Protein AF-A0ABD0QXB1-F1 (afdb_monomer_lite)

pLDDT: mean 92.89, std 7.18, range [67.5, 98.31]

Structure (mmCIF, N/CA/C/O backbone):
data_AF-A0ABD0QXB1-F1
#
_entry.id   AF-A0ABD0QXB1-F1
#
loop_
_atom_site.group_PDB
_atom_site.id
_atom_site.type_symbol
_atom_site.label_atom_id
_atom_site.label_alt_id
_atom_site.label_comp_id
_atom_site.label_asym_id
_atom_site.label_entity_id
_atom_site.label_seq_id
_atom_site.pdbx_PDB_ins_code
_atom_site.Cartn_x
_atom_site.Cartn_y
_atom_site.Cartn_z
_atom_site.occupancy
_atom_site.B_iso_or_equiv
_atom_site.auth_seq_id
_atom_site.auth_comp_id
_atom_site.auth_asym_id
_atom_site.auth_atom_id
_atom_site.pdbx_PDB_model_num
ATOM 1 N N . ALA A 1 1 ? 18.608 6.965 -5.464 1.00 67.50 1 ALA A N 1
ATOM 2 C CA . ALA A 1 1 ? 18.105 5.791 -4.726 1.00 67.50 1 ALA A CA 1
ATOM 3 C C . ALA A 1 1 ? 16.848 5.303 -5.430 1.00 67.50 1 ALA A C 1
ATOM 5 O O . ALA A 1 1 ? 16.125 6.142 -5.955 1.00 67.50 1 ALA A O 1
ATOM 6 N N . ASN A 1 2 ? 16.620 3.991 -5.507 1.00 79.81 2 ASN A N 1
ATOM 7 C CA 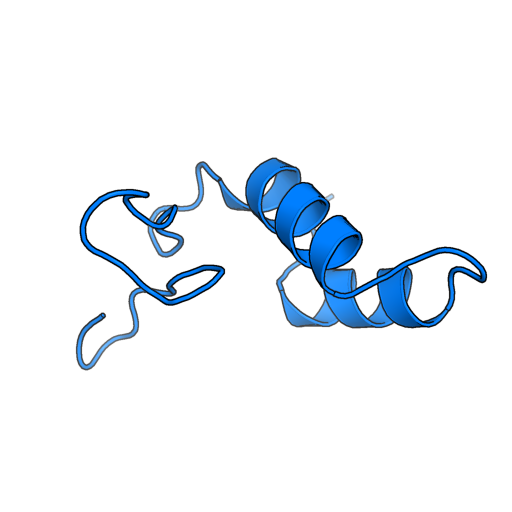. ASN A 1 2 ? 15.368 3.471 -6.061 1.00 79.81 2 ASN A CA 1
ATOM 8 C C . ASN A 1 2 ? 14.224 3.723 -5.064 1.00 79.81 2 ASN A C 1
ATOM 10 O O . ASN A 1 2 ? 14.491 3.702 -3.860 1.00 79.81 2 ASN A O 1
ATOM 14 N N . PRO A 1 3 ? 12.983 3.951 -5.528 1.00 85.62 3 PRO A N 1
ATOM 15 C CA . PRO A 1 3 ? 11.834 4.058 -4.636 1.00 85.62 3 PRO A CA 1
ATOM 16 C C . PRO A 1 3 ? 11.678 2.775 -3.797 1.00 85.62 3 PRO A C 1
ATOM 18 O O . PRO A 1 3 ? 11.841 1.681 -4.351 1.00 85.62 3 PRO A O 1
ATOM 21 N N . PRO A 1 4 ? 11.375 2.868 -2.490 1.00 95.25 4 PRO A N 1
ATOM 22 C CA . PRO A 1 4 ? 11.176 1.700 -1.635 1.00 95.25 4 PRO A CA 1
ATOM 23 C C . PRO A 1 4 ? 9.952 0.894 -2.089 1.00 95.25 4 PRO A C 1
ATOM 25 O O . PRO A 1 4 ? 8.896 1.452 -2.383 1.00 95.25 4 PRO A O 1
ATOM 28 N N . GLY A 1 5 ? 10.098 -0.431 -2.167 1.00 96.31 5 GLY A N 1
ATOM 29 C CA . GLY A 1 5 ? 9.015 -1.339 -2.554 1.00 96.31 5 GLY A CA 1
ATOM 30 C C . GLY A 1 5 ? 7.996 -1.578 -1.434 1.00 96.31 5 GLY A C 1
ATOM 31 O O . GLY A 1 5 ? 8.191 -1.152 -0.301 1.00 96.31 5 GLY A O 1
ATOM 32 N N . VAL A 1 6 ? 6.930 -2.325 -1.741 1.00 97.69 6 VAL A N 1
ATOM 33 C CA . VAL A 1 6 ? 5.813 -2.607 -0.813 1.00 97.69 6 VAL A CA 1
ATOM 34 C C . VAL A 1 6 ? 6.295 -3.153 0.537 1.00 97.69 6 VAL A C 1
ATOM 36 O O . VAL A 1 6 ? 5.894 -2.641 1.575 1.00 97.69 6 VAL A O 1
ATOM 39 N N . LEU A 1 7 ? 7.170 -4.167 0.522 1.00 98.00 7 LEU A N 1
ATOM 40 C CA . LEU A 1 7 ? 7.669 -4.801 1.749 1.00 98.00 7 LEU A CA 1
ATOM 41 C C . LEU A 1 7 ? 8.590 -3.874 2.547 1.00 98.00 7 LEU A C 1
ATOM 43 O O . LEU A 1 7 ? 8.447 -3.789 3.755 1.00 98.00 7 LEU A O 1
ATOM 47 N N . ALA A 1 8 ? 9.457 -3.113 1.875 1.00 97.56 8 ALA A N 1
ATOM 48 C CA . ALA A 1 8 ? 10.323 -2.146 2.549 1.00 97.56 8 ALA A CA 1
ATOM 49 C C . ALA A 1 8 ? 9.508 -1.042 3.247 1.00 97.56 8 ALA A C 1
ATOM 51 O O . ALA A 1 8 ? 9.800 -0.672 4.378 1.00 97.56 8 ALA A O 1
ATOM 52 N N . LEU A 1 9 ? 8.445 -0.552 2.599 1.00 97.62 9 LEU A N 1
ATOM 53 C CA . LEU A 1 9 ? 7.536 0.427 3.198 1.00 97.62 9 LEU A CA 1
ATOM 54 C C . LEU A 1 9 ? 6.757 -0.142 4.387 1.00 97.62 9 LEU A C 1
ATOM 56 O O . LEU A 1 9 ? 6.509 0.589 5.342 1.00 97.62 9 LEU A O 1
ATOM 60 N N . LEU A 1 10 ? 6.382 -1.424 4.337 1.00 98.31 10 LEU A N 1
ATOM 61 C CA . LEU A 1 10 ? 5.723 -2.106 5.450 1.00 98.31 10 LEU A CA 1
ATOM 62 C C . LEU A 1 10 ? 6.677 -2.279 6.636 1.00 98.31 10 LEU A C 1
ATOM 64 O O . LEU A 1 10 ? 6.296 -1.982 7.766 1.00 98.31 10 LEU A O 1
ATOM 68 N N . ASP A 1 11 ? 7.912 -2.712 6.372 1.00 97.75 11 ASP A N 1
ATOM 69 C CA . ASP A 1 11 ? 8.955 -2.858 7.388 1.00 97.75 11 ASP A CA 1
ATOM 70 C C . ASP A 1 11 ? 9.204 -1.523 8.101 1.00 97.75 11 ASP A C 1
ATOM 72 O O . ASP A 1 11 ? 9.239 -1.475 9.326 1.00 97.75 11 ASP A O 1
ATOM 76 N N . GLU A 1 12 ? 9.295 -0.418 7.358 1.00 95.56 12 GLU A N 1
ATOM 77 C CA . GLU A 1 12 ? 9.431 0.919 7.943 1.00 95.56 12 GLU A CA 1
ATOM 78 C C . GLU A 1 12 ? 8.208 1.340 8.774 1.00 95.56 12 GLU A C 1
ATOM 80 O O . GLU A 1 12 ? 8.361 1.833 9.893 1.00 95.56 12 GLU A O 1
ATOM 85 N N . GLU A 1 13 ? 6.993 1.174 8.238 1.00 97.31 13 GLU A N 1
ATOM 86 C CA . GLU A 1 13 ? 5.768 1.620 8.914 1.00 97.31 13 GLU A CA 1
ATOM 87 C C . GLU A 1 13 ? 5.483 0.813 10.179 1.00 97.31 13 GLU A C 1
ATOM 89 O O . GLU A 1 13 ? 5.071 1.389 11.182 1.00 97.31 13 GLU A O 1
ATOM 94 N N . CYS A 1 14 ? 5.754 -0.495 10.190 1.00 96.88 14 CYS A N 1
ATOM 95 C CA . CYS A 1 14 ? 5.448 -1.332 11.350 1.00 96.88 14 CYS A CA 1
ATOM 96 C C . CYS A 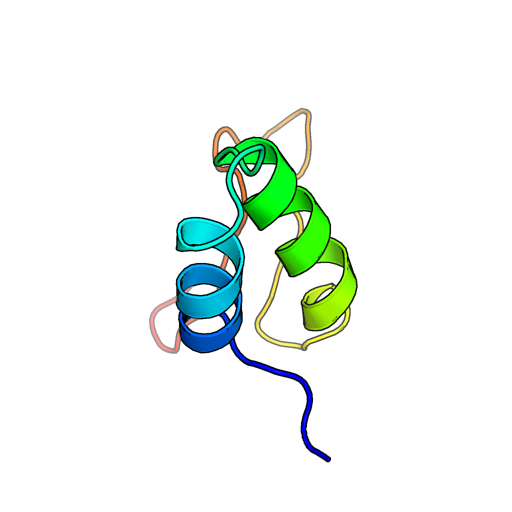1 14 ? 6.314 -1.022 12.587 1.00 96.88 14 CYS A C 1
ATOM 98 O O . CYS A 1 14 ? 5.960 -1.419 13.697 1.00 96.88 14 CYS A O 1
ATOM 100 N N . TRP A 1 15 ? 7.405 -0.264 12.427 1.00 96.44 15 TRP A N 1
ATOM 101 C CA . TRP A 1 15 ? 8.245 0.207 13.534 1.00 96.44 15 TRP A CA 1
ATOM 102 C C . TRP A 1 15 ? 7.794 1.564 14.086 1.00 96.44 15 TRP A C 1
ATOM 104 O O . TRP A 1 15 ? 8.246 1.975 15.158 1.00 96.44 15 TRP A O 1
ATOM 114 N N . PHE A 1 16 ? 6.924 2.288 13.376 1.00 95.00 16 PHE A N 1
ATOM 115 C CA . PHE A 1 16 ? 6.532 3.632 13.772 1.00 95.00 16 PHE A CA 1
ATOM 116 C C . PHE A 1 16 ? 5.418 3.581 14.837 1.00 95.00 16 PHE A C 1
ATOM 118 O O . PHE A 1 16 ? 4.326 3.091 14.553 1.00 95.00 16 PHE A O 1
ATOM 125 N N . PRO A 1 17 ? 5.611 4.137 16.054 1.00 95.75 17 PRO A N 1
ATOM 126 C CA . PRO A 1 17 ? 4.702 3.909 17.191 1.00 95.75 17 PRO A CA 1
ATOM 127 C C . PRO A 1 17 ? 3.240 4.344 17.004 1.00 95.75 17 PRO A C 1
ATOM 129 O O . PRO A 1 17 ? 2.383 3.974 17.802 1.00 95.75 17 PRO A O 1
ATOM 132 N N . LYS A 1 18 ? 2.956 5.182 16.000 1.00 96.00 18 LYS A N 1
ATOM 133 C CA . LYS A 1 18 ? 1.609 5.677 15.668 1.00 96.00 18 LYS A CA 1
ATOM 134 C C . LYS A 1 18 ? 1.150 5.275 14.267 1.00 96.00 18 LYS A C 1
ATOM 136 O O . LYS A 1 18 ? 0.120 5.774 13.813 1.00 96.00 18 LYS A O 1
ATOM 141 N N . ALA A 1 19 ? 1.924 4.448 13.568 1.00 97.81 19 ALA A N 1
ATOM 142 C CA . ALA A 1 19 ? 1.495 3.942 12.280 1.00 97.81 19 ALA A CA 1
ATOM 143 C C . ALA A 1 19 ? 0.313 2.994 12.458 1.00 97.81 19 ALA A C 1
ATOM 145 O O . ALA A 1 19 ? 0.099 2.379 13.504 1.00 97.81 19 ALA A O 1
ATOM 146 N N . THR A 1 20 ? -0.483 2.926 11.408 1.00 98.00 20 THR A N 1
ATOM 147 C CA . THR A 1 20 ? -1.643 2.054 11.284 1.00 98.00 20 THR A CA 1
ATOM 148 C C . THR A 1 20 ? -1.647 1.495 9.870 1.00 98.00 20 THR A C 1
ATOM 150 O O . THR A 1 20 ? -1.000 2.054 8.982 1.00 98.00 20 THR A O 1
ATOM 153 N N . ASP A 1 21 ? -2.448 0.466 9.611 1.00 97.75 21 ASP A N 1
ATOM 154 C CA . ASP A 1 21 ? -2.623 -0.050 8.247 1.00 97.75 21 ASP A CA 1
ATOM 155 C C . ASP A 1 21 ? -3.026 1.065 7.269 1.00 97.75 21 ASP A C 1
ATOM 157 O O . ASP A 1 21 ? -2.560 1.117 6.132 1.00 97.75 21 ASP A O 1
ATOM 161 N N . LYS A 1 22 ? -3.817 2.037 7.741 1.00 96.56 22 LYS A N 1
ATOM 162 C CA . LYS A 1 22 ? -4.202 3.207 6.953 1.00 96.56 22 LYS A CA 1
ATOM 163 C C . LYS A 1 22 ? -3.012 4.106 6.599 1.00 96.56 22 LYS A C 1
ATOM 165 O O . LYS A 1 22 ? -2.919 4.530 5.450 1.00 96.56 22 LYS A O 1
ATOM 170 N N . THR A 1 23 ? -2.111 4.399 7.542 1.00 97.62 23 THR A N 1
ATOM 171 C CA . THR A 1 23 ? -0.926 5.228 7.239 1.00 97.62 23 THR A CA 1
ATOM 172 C C . THR A 1 23 ? 0.023 4.504 6.293 1.00 97.62 23 THR A C 1
ATOM 174 O O . THR A 1 23 ? 0.559 5.136 5.384 1.00 97.62 23 THR A O 1
ATOM 177 N N . PHE A 1 24 ? 0.141 3.179 6.427 1.00 98.12 24 PHE A N 1
ATOM 178 C CA . PHE A 1 24 ? 0.883 2.353 5.481 1.00 98.12 24 PHE A CA 1
ATOM 179 C C . PHE A 1 24 ? 0.304 2.437 4.065 1.00 98.12 24 PHE A C 1
ATOM 181 O O . PHE A 1 24 ? 1.048 2.694 3.120 1.00 98.12 24 PHE A O 1
ATOM 188 N N . VAL A 1 25 ? -1.013 2.291 3.903 1.00 96.88 25 VAL A N 1
ATOM 189 C CA . VAL A 1 25 ? -1.675 2.395 2.592 1.00 96.88 25 VAL A CA 1
ATOM 190 C C . VAL A 1 25 ? -1.515 3.794 1.995 1.00 96.88 25 VAL A C 1
ATOM 192 O O . VAL A 1 25 ? -1.192 3.918 0.812 1.00 96.88 25 VAL A O 1
ATOM 195 N N . ASP A 1 26 ? -1.686 4.847 2.798 1.00 96.31 26 ASP A N 1
ATOM 196 C CA . ASP A 1 26 ? -1.534 6.233 2.343 1.00 96.31 26 ASP A CA 1
ATOM 197 C C . ASP A 1 26 ? -0.084 6.495 1.862 1.00 96.31 26 ASP A C 1
ATOM 199 O O . ASP A 1 26 ? 0.120 7.036 0.769 1.00 96.31 26 ASP A O 1
ATOM 203 N N . LYS A 1 27 ? 0.928 6.010 2.602 1.00 96.81 27 LYS A N 1
ATOM 204 C CA . LYS A 1 27 ? 2.350 6.072 2.208 1.00 96.81 27 LYS A CA 1
ATOM 205 C C . LYS A 1 27 ? 2.643 5.223 0.968 1.00 96.81 27 LYS A C 1
ATOM 207 O O . LYS A 1 27 ? 3.338 5.671 0.058 1.00 96.81 27 LYS A O 1
ATOM 212 N N . LEU A 1 28 ? 2.070 4.025 0.870 1.00 97.00 28 LEU A N 1
ATOM 213 C CA . LEU A 1 28 ? 2.227 3.150 -0.290 1.00 97.00 28 LEU A CA 1
ATOM 214 C C . LEU A 1 28 ? 1.668 3.797 -1.566 1.00 97.00 28 LEU A C 1
ATOM 216 O O . LEU A 1 28 ? 2.304 3.752 -2.618 1.00 97.00 28 LEU A O 1
AT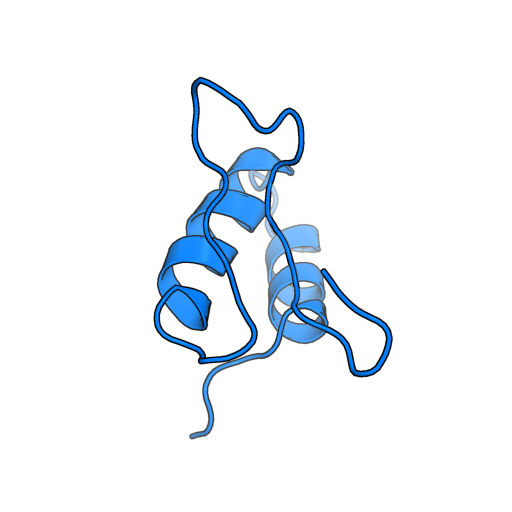OM 220 N N . VAL A 1 29 ? 0.507 4.448 -1.476 1.00 95.69 29 VAL A N 1
ATOM 221 C CA . VAL A 1 29 ? -0.102 5.196 -2.586 1.00 95.69 29 VAL A CA 1
ATOM 222 C C . VAL A 1 29 ? 0.731 6.422 -2.975 1.00 95.69 29 VAL A C 1
ATOM 224 O O . VAL A 1 29 ? 0.750 6.775 -4.159 1.00 95.69 29 VAL A O 1
ATOM 227 N N . GLN A 1 30 ? 1.407 7.065 -2.021 1.00 95.75 30 GLN A N 1
ATOM 228 C CA . GLN A 1 30 ? 2.322 8.177 -2.283 1.00 95.75 30 GLN A CA 1
ATOM 229 C C . GLN A 1 30 ? 3.563 7.714 -3.062 1.00 95.75 30 GLN A C 1
ATOM 231 O O . GLN A 1 30 ? 3.888 8.309 -4.087 1.00 95.75 30 GLN A O 1
ATOM 236 N N . GLU A 1 31 ? 4.215 6.639 -2.617 1.00 96.00 31 GLU A N 1
ATOM 237 C CA . GLU A 1 31 ? 5.500 6.188 -3.170 1.00 96.00 31 GLU A CA 1
ATOM 238 C C . GLU A 1 31 ? 5.350 5.331 -4.439 1.00 96.00 31 GLU A C 1
ATOM 240 O O . GLU A 1 31 ? 6.136 5.449 -5.376 1.00 96.00 31 GLU A O 1
ATOM 245 N N . GLN A 1 32 ? 4.320 4.478 -4.505 1.00 95.94 32 GLN A N 1
ATOM 246 C CA . GLN A 1 32 ? 4.097 3.539 -5.614 1.00 95.94 32 GLN A CA 1
ATOM 247 C C . GLN A 1 32 ? 2.965 3.965 -6.554 1.00 95.94 32 GLN A C 1
ATOM 249 O O . GLN A 1 32 ? 2.725 3.308 -7.564 1.00 95.94 32 GLN A O 1
ATOM 254 N N . GLY A 1 33 ? 2.279 5.078 -6.279 1.00 94.94 33 GLY A N 1
ATOM 255 C CA . GLY A 1 33 ? 1.072 5.495 -7.000 1.00 94.94 33 GLY A CA 1
ATOM 256 C C . GLY A 1 33 ? 1.216 5.688 -8.513 1.00 94.94 33 GLY A C 1
ATOM 257 O O . GLY A 1 33 ? 0.202 5.684 -9.209 1.00 94.94 33 GLY A O 1
ATOM 258 N N . THR A 1 34 ? 2.439 5.870 -9.014 1.00 94.62 34 THR A N 1
ATOM 259 C CA . THR A 1 34 ? 2.769 6.023 -10.442 1.00 94.62 34 THR A CA 1
ATOM 260 C C . THR A 1 34 ? 3.435 4.783 -11.044 1.00 94.62 34 THR A C 1
ATOM 262 O O . THR A 1 34 ? 3.672 4.740 -12.253 1.00 94.62 34 THR A O 1
ATOM 265 N N . HIS A 1 35 ? 3.738 3.762 -10.236 1.00 96.12 35 HIS A N 1
ATOM 266 C CA . HIS A 1 35 ? 4.368 2.538 -10.707 1.00 96.12 35 HIS A CA 1
ATOM 267 C C . HIS A 1 35 ? 3.412 1.779 -11.636 1.00 96.12 35 HIS A C 1
ATOM 269 O O . HIS A 1 35 ? 2.254 1.548 -11.304 1.00 96.12 35 HIS A O 1
ATOM 275 N N . THR A 1 36 ? 3.899 1.325 -12.794 1.00 95.62 36 THR A N 1
ATOM 276 C CA . THR A 1 36 ? 3.058 0.706 -13.845 1.00 95.62 36 THR A CA 1
ATOM 277 C C . THR A 1 36 ? 2.346 -0.578 -13.411 1.00 95.62 36 THR A C 1
ATOM 279 O O . THR A 1 36 ? 1.403 -1.016 -14.067 1.00 95.62 36 THR A O 1
ATOM 282 N N . LYS A 1 37 ? 2.804 -1.201 -12.319 1.00 96.81 37 LYS A N 1
ATOM 283 C CA . LYS A 1 37 ? 2.189 -2.389 -11.709 1.00 96.81 37 LYS A CA 1
ATOM 284 C C . LYS A 1 37 ? 1.389 -2.092 -10.445 1.00 96.81 37 LYS A C 1
ATOM 286 O O . LYS A 1 37 ? 0.858 -3.026 -9.865 1.00 96.81 37 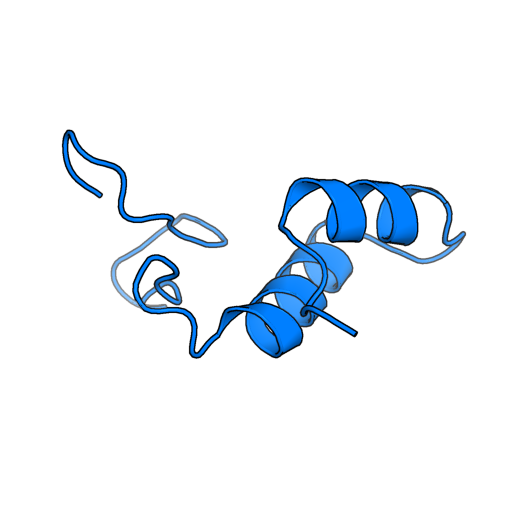LYS A O 1
ATOM 291 N N . PHE A 1 38 ? 1.299 -0.841 -10.010 1.00 96.38 38 PHE A N 1
ATOM 292 C CA . PHE A 1 38 ? 0.469 -0.448 -8.879 1.00 96.38 38 PHE A CA 1
ATOM 293 C C . PHE A 1 38 ? -0.822 0.189 -9.392 1.00 96.38 38 PHE A C 1
ATOM 295 O O . PHE A 1 38 ? -0.804 1.001 -10.316 1.00 96.38 38 PHE A O 1
ATOM 302 N N . GLN A 1 39 ? -1.955 -0.168 -8.795 1.00 93.50 39 GLN A N 1
ATOM 303 C CA . GLN A 1 39 ? -3.239 0.430 -9.132 1.00 93.50 39 GLN A CA 1
ATOM 304 C C . GLN A 1 39 ? -3.933 0.912 -7.859 1.00 93.50 39 GLN A C 1
ATOM 306 O O . GLN A 1 39 ? -4.197 0.129 -6.946 1.00 93.50 39 GLN A O 1
ATOM 311 N N . LYS A 1 40 ? -4.275 2.205 -7.827 1.00 90.62 40 LYS A N 1
ATOM 312 C CA . LYS A 1 40 ? -5.099 2.776 -6.756 1.00 90.62 40 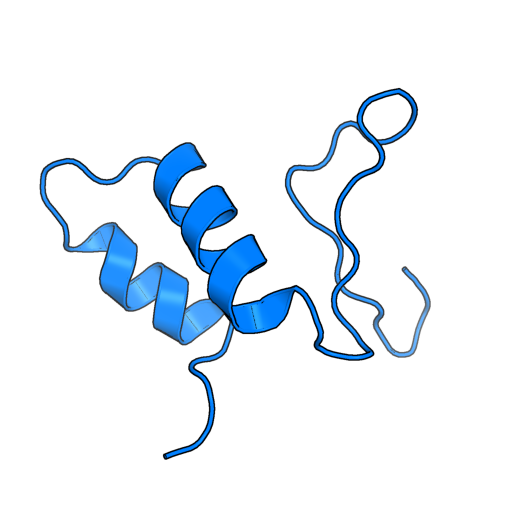LYS A CA 1
ATOM 313 C C . LYS A 1 40 ? -6.505 2.154 -6.797 1.00 90.62 40 LYS A C 1
ATOM 315 O O . LYS A 1 40 ? -7.047 1.973 -7.899 1.00 90.62 40 LYS A O 1
ATOM 320 N N . PRO A 1 41 ? -7.108 1.837 -5.641 1.00 86.25 41 PRO A N 1
ATOM 321 C CA . PRO A 1 41 ? -8.460 1.303 -5.606 1.00 86.25 41 PRO A CA 1
ATOM 322 C C . PRO A 1 41 ? -9.459 2.371 -6.057 1.00 86.25 41 PRO A C 1
ATOM 324 O O . PRO A 1 41 ? -9.338 3.557 -5.736 1.00 86.25 41 PRO A O 1
ATOM 327 N N . ARG A 1 42 ? -10.472 1.964 -6.820 1.00 84.31 42 ARG A N 1
ATOM 328 C CA . ARG A 1 42 ? -11.576 2.850 -7.195 1.00 84.31 42 ARG A CA 1
ATOM 329 C C . ARG A 1 42 ? -12.606 2.807 -6.079 1.00 84.31 42 ARG A C 1
ATOM 331 O O . ARG A 1 42 ? -13.295 1.801 -5.932 1.00 84.31 42 ARG A O 1
ATOM 338 N N . GLN A 1 43 ? -12.749 3.917 -5.354 1.00 74.81 43 GLN A N 1
ATOM 339 C CA . GLN A 1 43 ? -13.555 4.022 -4.125 1.00 74.81 43 GLN A CA 1
ATOM 340 C C . GLN A 1 43 ? -14.989 3.468 -4.229 1.00 74.81 43 GLN A C 1
ATOM 342 O O . GLN A 1 43 ? -15.534 2.988 -3.245 1.00 74.81 43 GLN A O 1
ATOM 347 N N . LEU A 1 44 ? -15.606 3.512 -5.415 1.00 75.69 44 LEU A N 1
ATOM 348 C CA . LEU A 1 44 ? -16.978 3.036 -5.635 1.00 75.69 44 LEU A CA 1
ATOM 349 C C . LEU A 1 44 ? -17.086 1.556 -6.040 1.00 75.69 44 LEU A C 1
ATOM 351 O O . LEU A 1 44 ? -18.192 1.029 -6.107 1.00 75.69 44 LEU A O 1
ATOM 355 N N . LYS A 1 45 ? -15.975 0.896 -6.386 1.00 76.88 45 LYS A N 1
ATOM 356 C CA . LYS A 1 45 ? -15.984 -0.458 -6.973 1.00 76.88 45 LYS A CA 1
ATOM 357 C C . LYS A 1 45 ? -15.116 -1.457 -6.226 1.00 76.88 45 LYS A C 1
ATOM 359 O O . LYS A 1 45 ? -15.452 -2.637 -6.201 1.00 76.88 45 LYS A O 1
ATOM 364 N N . ASP A 1 46 ? -14.016 -1.001 -5.645 1.00 80.50 46 ASP A N 1
ATOM 365 C CA . ASP A 1 46 ? -12.984 -1.879 -5.121 1.00 80.50 46 ASP A CA 1
ATOM 366 C C . ASP A 1 46 ? -13.003 -1.807 -3.579 1.00 80.50 46 ASP A C 1
ATOM 368 O O . ASP A 1 46 ? -12.966 -0.721 -3.008 1.00 80.50 46 ASP A O 1
ATOM 372 N N . LYS A 1 47 ? -13.100 -2.965 -2.904 1.00 86.00 47 LYS A N 1
ATOM 373 C CA . LYS A 1 47 ? -13.060 -3.079 -1.427 1.00 86.00 47 LYS A CA 1
ATOM 374 C C . LYS A 1 47 ? -11.639 -3.218 -0.861 1.00 86.00 47 LYS A C 1
ATOM 376 O O . LYS A 1 47 ? -11.485 -3.321 0.348 1.00 86.00 47 LYS A O 1
ATOM 381 N N . ALA A 1 48 ? -10.637 -3.313 -1.731 1.00 91.62 48 ALA A N 1
ATOM 382 C CA . ALA A 1 48 ? -9.242 -3.502 -1.351 1.00 91.62 48 ALA A CA 1
ATOM 383 C C . ALA A 1 48 ? -8.548 -2.156 -1.117 1.00 91.62 48 ALA A C 1
ATOM 385 O O . ALA A 1 48 ? -8.863 -1.176 -1.791 1.00 91.62 48 ALA A O 1
ATOM 386 N N . ASP A 1 49 ? -7.558 -2.140 -0.227 1.00 94.06 49 ASP A N 1
ATOM 387 C CA . ASP A 1 49 ? -6.795 -0.932 0.101 1.00 94.06 49 ASP A CA 1
ATOM 388 C C . ASP A 1 49 ? -5.802 -0.528 -1.004 1.00 94.06 49 ASP A C 1
ATOM 390 O O . ASP A 1 49 ? -5.521 0.653 -1.208 1.00 94.06 49 ASP A O 1
ATOM 394 N N . PHE A 1 50 ? -5.293 -1.500 -1.766 1.00 94.69 50 PHE A N 1
ATOM 395 C CA . PHE A 1 50 ? -4.472 -1.296 -2.962 1.00 94.69 50 PHE A CA 1
ATOM 396 C C . PHE A 1 50 ? -4.492 -2.540 -3.861 1.00 94.69 50 PHE A C 1
ATOM 398 O O . PHE A 1 50 ? -4.971 -3.604 -3.468 1.00 94.69 50 PHE A O 1
ATOM 405 N N . CYS A 1 51 ? -3.982 -2.417 -5.089 1.00 95.12 51 CYS A N 1
ATOM 406 C CA . CYS A 1 51 ? -3.872 -3.530 -6.032 1.00 95.12 51 CYS A CA 1
ATOM 407 C C . CYS A 1 51 ? -2.500 -3.546 -6.714 1.00 95.12 51 CYS A C 1
ATOM 409 O O . CYS A 1 51 ? -1.948 -2.494 -7.050 1.00 95.12 51 CYS A O 1
ATOM 411 N N . ILE A 1 52 ? -1.988 -4.748 -6.983 1.00 96.25 52 ILE A N 1
ATOM 412 C CA . ILE A 1 52 ? -0.757 -4.970 -7.743 1.00 96.25 52 ILE A CA 1
ATOM 413 C C . ILE A 1 52 ? -1.098 -5.805 -8.979 1.00 96.25 52 ILE A C 1
ATOM 415 O O . ILE A 1 52 ? -1.770 -6.825 -8.892 1.00 96.25 52 ILE A O 1
ATOM 419 N N . ILE A 1 53 ? -0.639 -5.363 -10.146 1.00 96.44 53 ILE A N 1
ATOM 420 C CA . ILE A 1 53 ? -0.809 -6.073 -11.413 1.00 96.44 53 ILE A CA 1
ATOM 421 C C . ILE A 1 53 ? 0.320 -7.097 -11.530 1.00 96.44 53 ILE A C 1
ATOM 423 O O . ILE A 1 53 ? 1.463 -6.754 -11.849 1.00 96.44 53 ILE A O 1
ATOM 427 N N . HIS A 1 54 ? -0.006 -8.359 -11.283 1.00 96.88 54 HIS A N 1
ATOM 428 C CA . HIS A 1 54 ? 0.907 -9.484 -11.418 1.00 96.88 54 HIS A CA 1
ATOM 429 C C . HIS A 1 54 ? 0.854 -10.079 -12.833 1.00 96.88 54 HIS A C 1
ATOM 431 O O . HIS A 1 54 ? 0.023 -9.719 -13.666 1.00 96.88 54 HIS A O 1
ATOM 437 N N . TYR A 1 55 ? 1.766 -11.008 -13.128 1.00 97.38 55 TYR A N 1
ATOM 438 C CA . TYR A 1 55 ? 1.836 -11.657 -14.443 1.00 97.38 55 TYR A CA 1
ATOM 439 C C . TYR A 1 55 ? 0.562 -12.448 -14.795 1.00 97.38 55 TYR A C 1
ATOM 441 O O . TYR A 1 55 ? 0.231 -12.580 -15.968 1.00 97.38 55 TYR A O 1
ATOM 449 N N . ALA A 1 56 ? -0.156 -12.949 -13.785 1.00 96.69 56 ALA A N 1
ATOM 450 C CA . ALA A 1 56 ? -1.379 -13.735 -13.941 1.00 96.69 56 ALA A CA 1
ATOM 451 C C . ALA A 1 56 ? -2.668 -12.891 -13.891 1.00 96.69 56 ALA A C 1
ATOM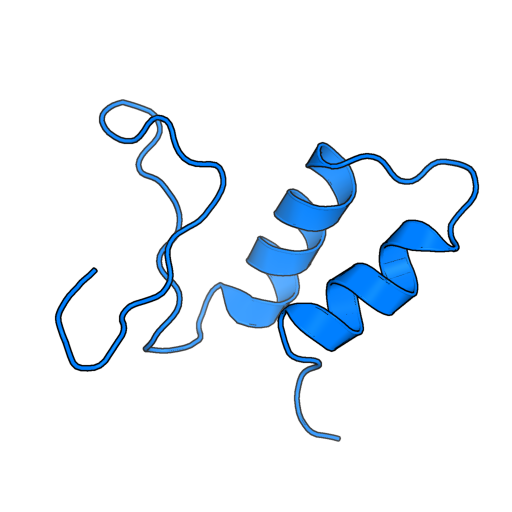 453 O O . ALA A 1 56 ? -3.762 -13.447 -13.937 1.00 96.69 56 ALA A O 1
ATOM 454 N N . GLY A 1 57 ? -2.555 -11.564 -13.790 1.00 88.81 57 GLY A N 1
ATOM 455 C CA . GLY A 1 57 ? -3.696 -10.662 -13.679 1.00 88.81 57 GLY A CA 1
ATOM 456 C C . GLY A 1 57 ? -3.549 -9.643 -12.556 1.00 88.81 57 GLY A C 1
ATOM 457 O O . GLY A 1 57 ? -2.508 -9.541 -11.906 1.00 88.81 57 GLY A O 1
ATOM 458 N N . ARG A 1 58 ? -4.619 -8.872 -12.371 1.00 75.81 58 ARG A N 1
ATOM 459 C CA . ARG A 1 58 ? -4.815 -7.982 -11.227 1.00 75.81 58 ARG A CA 1
ATOM 460 C C . ARG A 1 58 ? -5.662 -8.685 -10.180 1.00 75.81 58 ARG A C 1
ATOM 462 O O . ARG A 1 58 ? -6.694 -9.255 -10.599 1.00 75.81 58 ARG A O 1
#

Foldseek 3Di:
DDQDDLVRLVVVQVPDPPHDVVNSLVVCCVRCVPPPQWDQDDPVPDPDSTGGQDPVGD

Organism: Cirrhinus mrigala (NCBI:txid683832)

Radius of gyration: 12.05 Å; chains: 1; bounding box: 35×22×32 Å

Sequence (58 aa):
ANPPGVLALLDEECWFPKATDKTFVDKLVQEQGTHTKFQKPRQLKDKADFCIIHYAGR

Secondary structure (DSSP, 8-state):
-PPP-HHHHHHHHHTSTT--HHHHHHHHHHHHTT-TTEE---TTT--SS-EE-BTTB-

InterPro domains:
  IPR001609 Myosin head, motor domain-like [PF00063] (2-57)
  IPR001609 Myosin head, motor domain-like [PS51456] (1-58)
  IPR027417 P-loop containing nucleoside triphosphate hydrolase [SSF52540] (2-57)